Protein AF-A0A9P3LB41-F1 (afdb_monomer)

Mean predicted aligned error: 8.13 Å

Sequence (83 aa):
MALASDRAVADNTRFITSTWLATIALITYDYLLTFSDEVHYIWARGSKPTKIIFAVCRYSTIVTLIMTMSVCDLGLARIESAR

Organism: NCBI:txid48140

pLDDT: mean 82.13, std 6.29, range [61.22, 91.5]

InterPro domains:
  IPR045340 Domain of unknown function DUF6533 [PF20151] (21-63)

Foldseek 3Di:
DVVVVVVVVVVVVVVVVVVLVVVVVVLVVVCVVCVVVCCVPVVPPDDDVVSVVVCCVSVVVVVVSVVVVVVVVVVVVVVVVVD

Radius of gyration: 19.37 Å; Cα contacts (8 Å, |Δi|>4): 6; chains: 1; bounding box: 42×24×52 Å

Solvent-accessible surface area (backbone atoms only — not comparable to full-atom values): 4714 Å² total; per-residue (Å²): 114,69,73,60,55,55,50,55,52,52,53,50,50,52,52,53,53,53,53,50,53,51,50,50,52,53,52,52,49,54,49,62,67,47,43,62,55,40,49,59,64,60,64,70,44,80,97,51,72,66,56,55,56,49,48,49,62,58,52,45,57,56,52,51,52,53,48,52,51,53,49,52,55,50,51,51,56,53,53,61,74,74,109

Secondary structure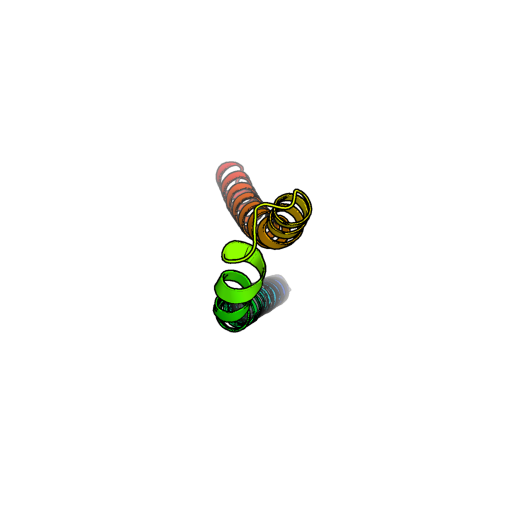 (DSSP, 8-state):
-HHHHHHHHHHHHHHHHHHHHHHHHHHHHHHHHHHHHHIIIIISS---THHHHHHHHHHHHHHHHHHHHHHHHHHHHHHHTT-

Structure (mmCIF, N/CA/C/O backbone):
data_AF-A0A9P3LB41-F1
#
_entry.id   AF-A0A9P3LB41-F1
#
loop_
_atom_site.group_PDB
_atom_site.id
_atom_site.type_symbol
_atom_site.label_atom_id
_atom_site.label_alt_id
_atom_site.label_comp_id
_atom_site.label_asym_id
_atom_site.label_entity_id
_atom_site.label_seq_id
_atom_site.pdbx_PDB_ins_code
_atom_site.Cartn_x
_atom_site.Cartn_y
_atom_site.Cartn_z
_atom_site.occupancy
_atom_site.B_iso_or_equiv
_atom_site.auth_seq_id
_atom_site.auth_comp_id
_atom_site.auth_asym_id
_atom_site.auth_atom_id
_atom_site.pdbx_PDB_model_num
ATOM 1 N N . MET A 1 1 ? 23.087 -7.767 -31.250 1.00 69.25 1 MET A N 1
ATOM 2 C CA . MET A 1 1 ? 23.351 -7.550 -29.810 1.00 69.25 1 MET A CA 1
ATOM 3 C C . MET A 1 1 ? 22.369 -6.547 -29.197 1.00 69.25 1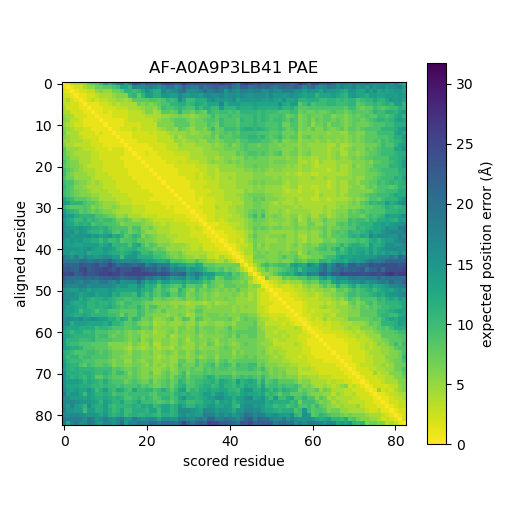 MET A C 1
ATOM 5 O O . MET A 1 1 ? 21.715 -6.919 -28.237 1.00 69.25 1 MET A O 1
ATOM 9 N N . ALA A 1 2 ? 22.158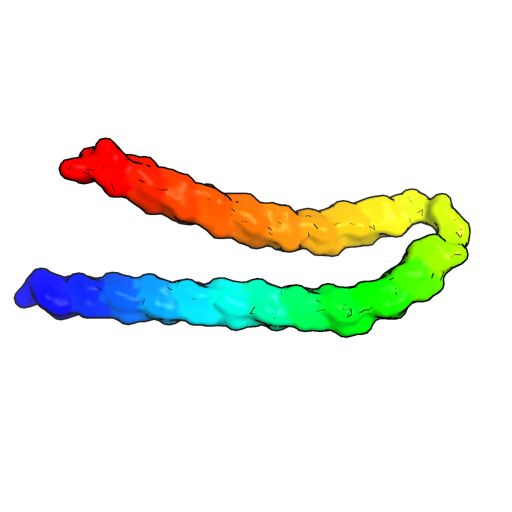 -5.362 -29.794 1.00 77.00 2 ALA A N 1
ATOM 10 C CA . ALA A 1 2 ? 21.177 -4.363 -29.323 1.00 77.00 2 ALA A CA 1
ATOM 11 C C . ALA A 1 2 ? 19.733 -4.901 -29.169 1.00 77.00 2 ALA A C 1
ATOM 13 O O . ALA A 1 2 ? 19.158 -4.805 -28.094 1.00 77.00 2 ALA A O 1
ATOM 14 N N . LEU A 1 3 ? 19.212 -5.619 -30.174 1.00 82.56 3 LEU A N 1
ATOM 15 C CA . LEU A 1 3 ? 17.851 -6.188 -30.133 1.00 82.56 3 LEU A CA 1
ATOM 16 C C . LEU A 1 3 ? 17.591 -7.188 -28.991 1.00 82.56 3 LEU A C 1
ATOM 18 O O . LEU A 1 3 ? 16.445 -7.385 -28.604 1.00 82.56 3 LEU A O 1
ATOM 22 N N . ALA A 1 4 ? 18.624 -7.867 -28.483 1.00 86.81 4 ALA A N 1
ATOM 23 C CA . ALA A 1 4 ? 18.472 -8.782 -27.349 1.00 86.81 4 ALA A CA 1
ATOM 24 C C . ALA A 1 4 ? 18.401 -8.012 -26.020 1.00 86.81 4 ALA A C 1
ATOM 26 O O . ALA A 1 4 ? 17.635 -8.386 -25.137 1.00 86.81 4 ALA A O 1
ATOM 27 N N . SER A 1 5 ? 19.152 -6.910 -25.920 1.00 87.06 5 SER A N 1
ATOM 28 C CA . SER A 1 5 ? 19.110 -5.992 -24.780 1.00 87.06 5 SER A CA 1
ATOM 29 C C . SER A 1 5 ? 17.741 -5.323 -24.653 1.00 87.06 5 SER A C 1
ATOM 31 O O . SER A 1 5 ? 17.172 -5.308 -23.567 1.00 87.06 5 SER A O 1
ATOM 33 N N . ASP A 1 6 ? 17.174 -4.836 -25.761 1.00 86.25 6 ASP A N 1
ATOM 34 C CA . ASP A 1 6 ? 15.875 -4.145 -25.746 1.00 86.25 6 ASP A CA 1
ATOM 35 C C . ASP A 1 6 ? 14.728 -5.055 -25.281 1.00 86.25 6 ASP A C 1
ATOM 37 O O . ASP A 1 6 ? 13.844 -4.634 -24.536 1.00 86.25 6 ASP A O 1
ATOM 41 N N . ARG A 1 7 ? 14.763 -6.335 -25.674 1.00 87.12 7 ARG A N 1
ATOM 42 C CA . ARG A 1 7 ? 13.764 -7.333 -25.257 1.00 87.12 7 ARG A CA 1
ATOM 43 C C . ARG A 1 7 ? 13.849 -7.637 -23.767 1.00 87.12 7 ARG A C 1
ATOM 45 O O . ARG A 1 7 ? 12.824 -7.637 -23.097 1.00 87.12 7 ARG A O 1
ATOM 52 N N . ALA A 1 8 ? 15.062 -7.821 -23.245 1.00 87.12 8 ALA A N 1
ATOM 53 C CA . ALA A 1 8 ? 15.271 -8.072 -21.821 1.00 87.12 8 ALA A CA 1
ATOM 54 C C . ALA A 1 8 ? 14.758 -6.911 -20.951 1.00 87.12 8 ALA A C 1
ATOM 56 O O . ALA A 1 8 ? 14.157 -7.138 -19.902 1.00 87.12 8 ALA A O 1
ATOM 57 N N . VAL A 1 9 ? 14.943 -5.668 -21.411 1.00 86.50 9 VAL A N 1
ATOM 58 C CA . VAL A 1 9 ? 14.395 -4.482 -20.739 1.00 86.50 9 VAL A CA 1
ATOM 59 C C . VAL A 1 9 ? 12.864 -4.493 -20.776 1.00 86.50 9 VAL A C 1
ATOM 61 O O . VAL A 1 9 ? 12.237 -4.315 -19.734 1.00 86.50 9 VAL A O 1
ATOM 64 N N . ALA A 1 10 ? 12.256 -4.761 -21.936 1.00 85.69 10 ALA A N 1
ATOM 65 C CA . ALA A 1 10 ? 10.799 -4.798 -22.077 1.00 85.69 10 ALA A CA 1
ATOM 66 C C . ALA A 1 10 ? 10.137 -5.889 -21.214 1.00 85.69 10 ALA A C 1
ATOM 68 O O . ALA A 1 10 ? 9.096 -5.638 -20.599 1.00 85.69 10 ALA A O 1
ATOM 69 N N . ASP A 1 11 ? 10.740 -7.076 -21.133 1.00 88.88 11 ASP A N 1
ATOM 70 C CA . ASP A 1 11 ? 10.241 -8.181 -20.308 1.00 88.88 11 ASP A CA 1
ATOM 71 C C . ASP A 1 11 ? 10.323 -7.848 -18.816 1.00 88.88 11 ASP A C 1
ATOM 73 O O . ASP A 1 11 ? 9.361 -8.064 -18.074 1.00 88.88 11 ASP A O 1
ATOM 77 N N . ASN A 1 12 ? 11.429 -7.235 -18.385 1.00 87.31 12 ASN A N 1
ATOM 78 C CA . ASN A 1 12 ? 11.594 -6.781 -17.008 1.00 87.31 12 ASN A CA 1
ATOM 79 C C . ASN A 1 12 ? 10.542 -5.725 -16.630 1.00 87.31 12 ASN A C 1
ATOM 81 O O . ASN A 1 12 ? 9.914 -5.824 -15.577 1.00 87.31 12 ASN A O 1
ATOM 85 N N . THR A 1 13 ? 10.283 -4.749 -17.506 1.00 85.31 13 THR A N 1
ATOM 86 C CA . THR A 1 13 ? 9.248 -3.733 -17.267 1.00 85.31 13 THR A CA 1
ATOM 87 C C . THR A 1 13 ? 7.865 -4.364 -17.130 1.00 85.31 13 THR A C 1
ATOM 89 O O . THR A 1 13 ? 7.151 -4.059 -16.179 1.00 85.31 13 THR A O 1
ATOM 92 N N . ARG A 1 14 ? 7.499 -5.296 -18.020 1.00 86.19 14 ARG A N 1
ATOM 93 C CA . ARG A 1 14 ? 6.207 -6.003 -17.956 1.00 86.19 14 ARG A CA 1
ATOM 94 C C . ARG A 1 14 ? 6.041 -6.776 -16.654 1.00 86.19 14 ARG A C 1
ATOM 96 O O . ARG A 1 14 ? 4.981 -6.709 -16.028 1.00 86.19 14 ARG A O 1
ATOM 103 N N . PHE A 1 15 ? 7.088 -7.482 -16.236 1.00 88.94 15 PHE A N 1
ATOM 104 C CA . PHE A 1 15 ? 7.086 -8.232 -14.988 1.00 88.94 15 PHE A CA 1
ATOM 105 C C . PHE A 1 15 ? 6.863 -7.309 -13.785 1.00 88.94 15 PHE A C 1
ATOM 107 O O . PHE A 1 15 ? 5.969 -7.555 -12.970 1.00 88.94 15 PHE A O 1
ATOM 114 N N . ILE A 1 16 ? 7.601 -6.198 -13.726 1.00 86.75 16 ILE A N 1
ATOM 115 C CA . ILE A 1 16 ? 7.477 -5.193 -12.668 1.00 86.75 16 ILE A CA 1
ATOM 116 C C . ILE A 1 16 ? 6.048 -4.639 -12.623 1.00 86.75 16 ILE A C 1
ATOM 118 O O . ILE A 1 16 ? 5.413 -4.694 -11.571 1.00 86.75 16 ILE A O 1
ATOM 122 N N . THR A 1 17 ? 5.493 -4.181 -13.750 1.00 85.25 17 THR A N 1
ATOM 123 C CA . THR A 1 17 ? 4.134 -3.612 -13.790 1.00 85.25 17 THR A CA 1
ATOM 124 C C . THR A 1 17 ? 3.072 -4.622 -13.353 1.00 85.25 17 THR A C 1
ATOM 126 O O . THR A 1 17 ? 2.189 -4.279 -12.569 1.00 85.25 17 THR A O 1
ATOM 129 N N . SER A 1 18 ? 3.169 -5.878 -13.800 1.00 88.75 18 SER A N 1
ATOM 130 C CA . SER A 1 18 ? 2.218 -6.926 -13.398 1.00 88.75 18 SER A CA 1
ATOM 131 C C . SER A 1 18 ? 2.275 -7.226 -11.896 1.00 88.75 18 SER A C 1
ATOM 133 O O . SER A 1 18 ? 1.234 -7.366 -11.253 1.00 88.75 18 SER A O 1
ATOM 135 N N . THR A 1 19 ? 3.479 -7.233 -11.318 1.00 89.12 19 THR A N 1
ATOM 136 C CA . THR A 1 19 ? 3.697 -7.447 -9.882 1.00 89.12 19 THR A CA 1
ATOM 137 C C . THR A 1 19 ? 3.109 -6.299 -9.060 1.00 89.12 19 THR A C 1
ATOM 139 O O . THR A 1 19 ? 2.463 -6.533 -8.036 1.00 89.12 19 THR A O 1
ATOM 142 N N . TRP A 1 20 ? 3.266 -5.056 -9.523 1.00 85.19 20 TRP A N 1
ATOM 143 C CA . TRP A 1 20 ? 2.677 -3.883 -8.874 1.00 85.19 20 TRP A CA 1
ATOM 144 C C . TRP A 1 20 ? 1.152 -3.902 -8.902 1.00 85.19 20 TRP A C 1
ATOM 146 O O . TRP A 1 20 ? 0.528 -3.695 -7.863 1.00 85.19 20 TRP A O 1
ATOM 156 N N . LEU A 1 21 ? 0.548 -4.208 -10.053 1.00 87.3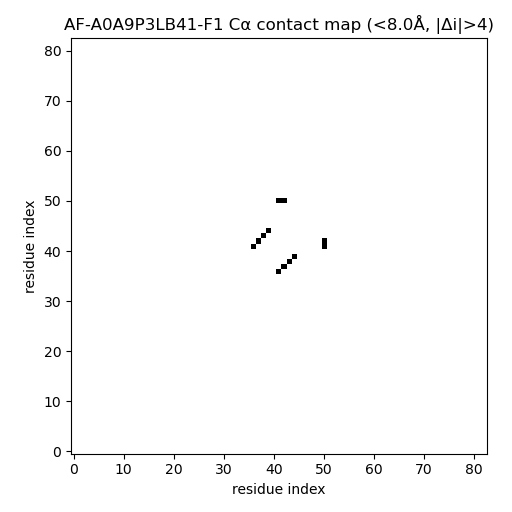1 21 LEU A N 1
ATOM 157 C CA . LEU A 1 21 ? -0.907 -4.322 -10.176 1.00 87.31 21 LEU A CA 1
ATOM 158 C C . LEU A 1 21 ? -1.466 -5.414 -9.259 1.00 87.31 21 LEU A C 1
ATOM 160 O O . LEU A 1 21 ? -2.460 -5.183 -8.571 1.00 87.31 21 LEU A O 1
ATOM 164 N N . ALA A 1 22 ? -0.800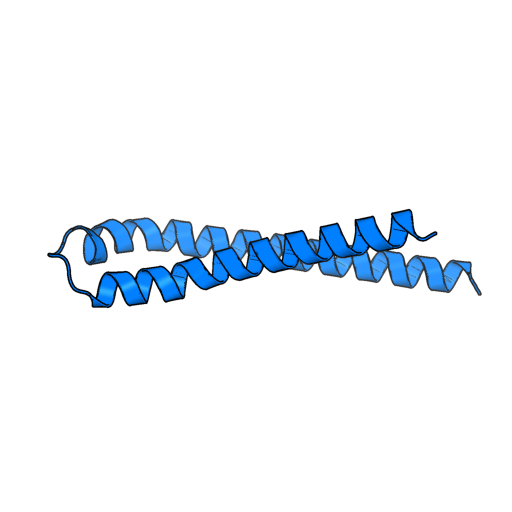 -6.570 -9.194 1.00 91.50 22 ALA A N 1
ATOM 165 C CA . ALA A 1 22 ? -1.176 -7.645 -8.281 1.00 91.50 22 ALA A CA 1
ATOM 166 C C . ALA A 1 22 ? -1.070 -7.206 -6.812 1.00 91.50 22 ALA A C 1
ATOM 168 O O . ALA A 1 22 ? -1.989 -7.446 -6.033 1.00 91.50 22 ALA A O 1
ATOM 169 N N . THR A 1 23 ? 0.007 -6.50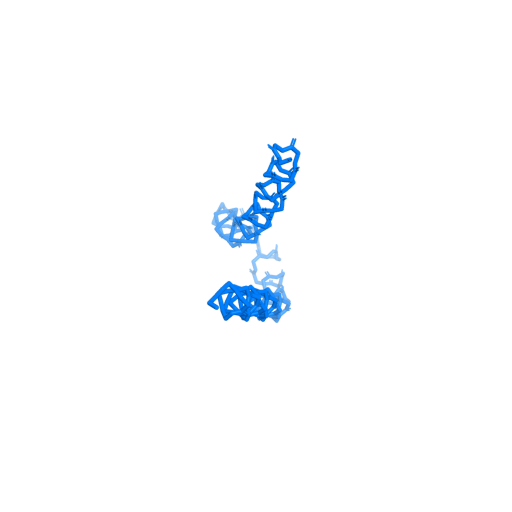7 -6.446 1.00 89.06 23 THR A N 1
ATOM 170 C CA . THR A 1 23 ? 0.212 -5.983 -5.086 1.00 89.06 23 THR A CA 1
ATOM 171 C C . THR A 1 23 ? -0.886 -4.994 -4.696 1.00 89.06 23 THR A C 1
ATOM 173 O O . THR A 1 23 ? -1.459 -5.113 -3.615 1.00 89.06 23 THR A O 1
ATOM 176 N N . ILE A 1 24 ? -1.230 -4.053 -5.582 1.00 87.19 24 ILE A N 1
ATOM 177 C CA . ILE A 1 24 ? -2.302 -3.076 -5.347 1.00 87.19 24 ILE A CA 1
ATOM 178 C C . ILE A 1 24 ? -3.642 -3.791 -5.180 1.00 87.19 24 ILE A C 1
ATOM 180 O O . ILE A 1 24 ? -4.342 -3.533 -4.206 1.00 87.19 24 ILE A O 1
ATOM 184 N N . ALA A 1 25 ? -3.979 -4.716 -6.082 1.00 89.19 25 ALA A N 1
ATOM 185 C CA . ALA A 1 25 ? -5.236 -5.454 -6.020 1.00 89.19 25 ALA A CA 1
ATOM 186 C C . ALA A 1 25 ? -5.377 -6.246 -4.710 1.00 89.19 25 ALA A C 1
ATOM 188 O O . ALA A 1 25 ? -6.437 -6.226 -4.087 1.00 89.19 25 ALA A O 1
ATOM 189 N N . LEU A 1 26 ? -4.301 -6.903 -4.272 1.00 90.12 26 LEU A N 1
ATOM 190 C CA . LEU A 1 26 ? -4.283 -7.720 -3.060 1.00 90.12 26 LEU A CA 1
ATOM 191 C C . LEU A 1 26 ? -4.410 -6.854 -1.801 1.00 90.12 26 LEU A C 1
ATOM 193 O O . LEU A 1 26 ? -5.204 -7.172 -0.918 1.00 90.12 26 LEU A O 1
ATOM 197 N N . ILE A 1 27 ? -3.713 -5.715 -1.760 1.00 87.88 27 ILE A N 1
ATOM 198 C CA . ILE A 1 27 ? -3.855 -4.727 -0.685 1.00 87.88 27 ILE A CA 1
ATOM 199 C C . ILE A 1 27 ? -5.280 -4.169 -0.670 1.00 87.88 27 ILE A C 1
ATOM 201 O O . ILE A 1 27 ? -5.931 -4.201 0.365 1.00 87.88 27 ILE A O 1
ATOM 205 N N . THR A 1 28 ? -5.819 -3.701 -1.797 1.00 86.38 28 THR A N 1
ATOM 206 C CA . THR A 1 28 ? -7.192 -3.174 -1.846 1.00 86.38 28 THR A CA 1
ATOM 207 C C . THR A 1 28 ? -8.212 -4.212 -1.384 1.00 86.38 28 THR A C 1
ATOM 209 O O . THR A 1 28 ? -9.117 -3.875 -0.624 1.00 86.38 28 THR A O 1
ATOM 212 N N . TYR A 1 29 ? -8.050 -5.472 -1.786 1.00 89.06 29 TYR A N 1
ATOM 213 C CA . TYR A 1 29 ? -8.915 -6.562 -1.351 1.00 89.06 29 TYR A CA 1
ATOM 214 C C . TYR A 1 29 ? -8.864 -6.780 0.169 1.00 89.06 29 TYR A C 1
ATOM 216 O O . TYR A 1 29 ? -9.911 -6.842 0.813 1.00 89.06 29 TYR A O 1
ATOM 224 N N . ASP A 1 30 ? -7.664 -6.827 0.751 1.00 87.50 30 ASP A N 1
ATOM 225 C CA . ASP A 1 30 ? -7.478 -6.983 2.197 1.00 87.50 30 ASP A CA 1
ATOM 226 C C . ASP A 1 30 ? -8.117 -5.827 2.988 1.00 87.50 30 ASP A C 1
ATOM 228 O O . ASP A 1 30 ? -8.793 -6.041 4.002 1.00 87.50 30 ASP A O 1
ATOM 232 N N . TYR A 1 31 ? -8.004 -4.597 2.473 1.00 83.75 31 TYR A N 1
ATOM 233 C CA . TYR A 1 31 ? -8.669 -3.431 3.055 1.00 83.75 31 TYR A CA 1
ATOM 234 C C . TYR A 1 31 ? -10.183 -3.542 2.975 1.00 83.75 31 TYR A C 1
ATOM 236 O O . TYR A 1 31 ? -10.841 -3.328 3.983 1.00 83.75 31 TYR A O 1
ATOM 244 N N . LEU A 1 32 ? -10.750 -3.895 1.820 1.00 87.25 32 LEU A N 1
ATOM 245 C CA . LEU A 1 32 ? -12.202 -4.016 1.673 1.00 87.25 32 LEU A CA 1
ATOM 246 C C . LEU A 1 32 ? -12.787 -5.070 2.618 1.00 87.25 32 LEU A C 1
ATOM 248 O O . LEU A 1 32 ? -13.846 -4.842 3.202 1.00 87.25 32 LEU A O 1
ATOM 252 N N . LEU A 1 33 ? -12.084 -6.191 2.800 1.00 88.56 33 LEU A N 1
ATOM 253 C CA . LEU A 1 33 ? -12.528 -7.271 3.676 1.00 88.56 33 LEU A CA 1
ATOM 254 C C . LEU A 1 33 ? -12.531 -6.847 5.152 1.00 88.56 33 LEU A C 1
ATOM 256 O O . LEU A 1 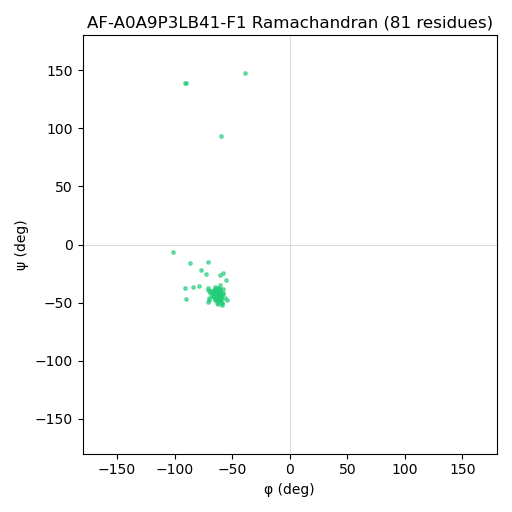33 ? -13.488 -7.105 5.874 1.00 88.56 33 LEU A O 1
ATOM 260 N N . THR A 1 34 ? -11.474 -6.168 5.593 1.00 83.94 34 THR A N 1
ATOM 261 C CA . THR A 1 34 ? -11.306 -5.768 7.000 1.00 83.94 34 THR A CA 1
ATOM 262 C C . THR A 1 34 ? -11.981 -4.437 7.342 1.00 83.94 34 THR A C 1
ATOM 264 O O . THR A 1 34 ? -12.244 -4.172 8.514 1.00 83.94 34 THR A O 1
ATOM 267 N N . PHE A 1 35 ? -12.346 -3.627 6.343 1.00 82.81 35 PHE A N 1
ATOM 268 C CA . PHE A 1 35 ? -12.988 -2.324 6.534 1.00 82.81 35 PHE A CA 1
ATOM 269 C C . PHE A 1 35 ? -14.341 -2.427 7.245 1.00 82.81 35 PHE A C 1
ATOM 271 O O . PHE A 1 35 ? -14.640 -1.610 8.115 1.00 82.81 35 PHE A O 1
ATOM 278 N N . SER A 1 36 ? -15.150 -3.439 6.915 1.00 81.38 36 SER A N 1
ATOM 279 C CA . SER A 1 36 ? -16.455 -3.645 7.563 1.00 81.38 36 SER A CA 1
ATOM 280 C C . SER A 1 36 ? -16.301 -3.855 9.073 1.00 81.38 36 SER A C 1
ATOM 282 O O . SER A 1 36 ? -16.984 -3.213 9.877 1.00 81.38 36 SER A O 1
ATOM 284 N N . ASP A 1 37 ? -15.344 -4.696 9.461 1.00 81.44 37 ASP A N 1
ATOM 285 C CA . ASP A 1 37 ? -15.048 -4.976 10.864 1.00 81.44 37 ASP A CA 1
ATOM 286 C C . ASP A 1 37 ? -14.385 -3.778 11.547 1.00 81.44 37 ASP A C 1
ATOM 288 O O . ASP A 1 37 ? -14.705 -3.458 12.692 1.00 81.44 37 ASP A O 1
ATOM 292 N N . GLU A 1 38 ? -13.517 -3.038 10.856 1.00 82.31 38 GLU A N 1
ATOM 293 C CA . GLU A 1 38 ? -12.955 -1.799 11.390 1.00 82.31 38 GLU A CA 1
ATOM 294 C C . GLU A 1 38 ? -14.037 -0.782 11.732 1.00 82.31 38 GLU A C 1
ATOM 296 O O . GLU A 1 38 ? -14.041 -0.245 12.840 1.00 82.31 38 GLU A O 1
ATOM 301 N N . VAL A 1 39 ? -14.963 -0.503 10.810 1.00 80.88 39 VAL A N 1
ATOM 302 C CA . VAL A 1 39 ? -16.054 0.456 11.034 1.00 80.88 39 VAL A CA 1
ATOM 303 C C . VAL A 1 39 ? -16.880 0.043 12.252 1.00 80.88 39 VAL A C 1
ATOM 305 O O . VAL A 1 39 ? -17.177 0.874 13.116 1.00 80.88 39 VAL A O 1
ATOM 308 N N . HIS A 1 40 ? -17.168 -1.249 12.389 1.00 81.12 40 HIS A N 1
ATOM 309 C CA . HIS A 1 40 ? -17.930 -1.759 13.520 1.00 81.12 40 HIS A CA 1
ATOM 310 C C . HIS A 1 40 ? -17.155 -1.711 14.852 1.00 81.12 40 HIS A C 1
ATOM 312 O O . HIS A 1 40 ? -17.674 -1.219 15.853 1.00 81.12 40 HIS A O 1
ATOM 318 N N . TYR A 1 41 ? -15.903 -2.171 14.894 1.00 77.12 41 TYR A N 1
ATOM 319 C CA . TYR A 1 41 ? -15.153 -2.328 16.147 1.00 77.12 41 TYR A CA 1
ATOM 320 C C . TYR A 1 41 ? -14.330 -1.102 16.542 1.00 77.12 41 TYR A C 1
ATOM 322 O O . TYR A 1 41 ? -14.218 -0.771 17.728 1.00 77.12 41 TYR A O 1
ATOM 330 N N . ILE A 1 42 ? -13.741 -0.428 15.559 1.00 77.31 42 ILE A N 1
ATOM 331 C CA . ILE A 1 42 ? -12.870 0.726 15.762 1.00 77.31 42 ILE A CA 1
ATOM 332 C C . ILE A 1 42 ? -13.705 1.992 15.753 1.00 77.31 42 ILE A C 1
ATOM 334 O O . ILE A 1 42 ? -13.540 2.806 16.654 1.00 77.31 42 ILE A O 1
ATOM 338 N N . TRP A 1 43 ? -14.619 2.190 14.803 1.00 75.19 43 TRP A N 1
ATOM 339 C CA . TRP A 1 43 ? -15.301 3.481 14.672 1.00 75.19 43 TRP A CA 1
ATOM 340 C C . TRP A 1 43 ? -16.516 3.621 15.598 1.00 75.19 43 TRP A C 1
ATOM 342 O O . TRP A 1 43 ? -16.666 4.687 16.196 1.00 75.19 43 TRP A O 1
ATOM 352 N N . ALA A 1 44 ? -17.290 2.556 15.839 1.00 73.44 44 ALA A N 1
ATOM 353 C CA . ALA A 1 44 ? -18.500 2.627 16.671 1.00 73.44 44 ALA A CA 1
ATOM 354 C C . ALA A 1 44 ? -18.248 2.786 18.188 1.00 73.44 44 ALA A C 1
ATOM 356 O O . ALA A 1 44 ? -19.090 3.317 18.910 1.00 73.44 44 ALA A O 1
ATOM 357 N N . ARG A 1 45 ? -17.095 2.347 18.711 1.00 64.19 45 ARG A N 1
ATOM 358 C CA . ARG A 1 45 ? -16.766 2.428 20.151 1.00 64.19 45 ARG A CA 1
ATOM 359 C C . ARG A 1 45 ? -16.046 3.745 20.454 1.00 64.19 45 ARG A C 1
ATOM 361 O O . ARG A 1 45 ? -15.200 4.114 19.667 1.00 64.19 45 ARG A O 1
ATOM 368 N N . GLY A 1 46 ? -16.330 4.456 21.552 1.00 64.38 46 GLY A N 1
ATOM 369 C CA . GLY A 1 46 ? -15.843 5.832 21.831 1.00 64.38 46 GLY A CA 1
ATOM 370 C C . GLY A 1 46 ? -14.390 6.187 21.430 1.00 64.38 46 GLY A C 1
ATOM 371 O O . GLY A 1 46 ? -13.490 5.345 21.436 1.00 64.38 46 GLY A O 1
ATOM 372 N N . SER A 1 47 ? -14.164 7.451 21.053 1.00 62.47 47 SER A N 1
ATOM 373 C CA . SER A 1 47 ? -12.927 7.982 20.449 1.00 62.47 47 SER A CA 1
ATOM 374 C C . SER A 1 47 ? -11.681 7.812 21.326 1.00 62.47 47 SER A C 1
ATOM 376 O O . SER A 1 47 ? -11.363 8.657 22.156 1.00 62.47 47 SER A O 1
ATOM 378 N N . LYS A 1 48 ? -10.947 6.713 21.123 1.00 76.38 48 LYS A N 1
ATOM 379 C CA . LYS A 1 48 ? -9.621 6.489 21.710 1.00 76.38 48 LYS A CA 1
ATOM 380 C C . LYS A 1 48 ? -8.531 7.031 20.773 1.00 76.38 48 LYS A C 1
ATOM 382 O O . LYS A 1 48 ? -8.608 6.767 19.573 1.00 76.38 48 LYS A O 1
ATOM 387 N N . PRO A 1 49 ? -7.475 7.685 21.286 1.00 75.12 49 PRO A N 1
ATOM 388 C CA . PRO A 1 49 ? -6.343 8.152 20.471 1.00 75.12 49 PRO A CA 1
ATOM 389 C C . PRO A 1 49 ? -5.643 7.016 19.707 1.00 75.12 49 PRO A C 1
ATOM 391 O O . PRO A 1 49 ? -5.101 7.228 18.626 1.00 75.12 49 PRO A O 1
ATOM 394 N N . THR A 1 50 ? -5.746 5.779 20.199 1.00 75.88 50 THR A N 1
ATOM 395 C CA . THR A 1 50 ? -5.277 4.566 19.515 1.00 75.88 50 THR A CA 1
ATOM 396 C C . THR A 1 50 ? -5.871 4.398 18.111 1.00 75.88 50 THR A C 1
ATOM 398 O O . THR A 1 50 ? -5.192 3.879 17.233 1.00 75.88 50 THR A O 1
ATOM 401 N N . LYS A 1 51 ? -7.098 4.881 17.859 1.00 75.81 51 LYS A N 1
ATOM 402 C CA . LYS A 1 51 ? -7.720 4.831 16.524 1.00 75.81 51 LYS A CA 1
ATOM 403 C C . LYS A 1 51 ? -6.980 5.689 15.503 1.00 75.81 51 LYS A C 1
ATOM 405 O O . LYS A 1 51 ? -6.881 5.305 14.347 1.00 75.81 51 LYS A O 1
ATOM 410 N N . ILE A 1 52 ? -6.472 6.845 15.935 1.00 79.56 52 ILE A N 1
ATOM 411 C CA . ILE A 1 52 ? -5.750 7.778 15.065 1.00 79.56 52 ILE A CA 1
ATOM 412 C C . ILE A 1 52 ? -4.409 7.161 14.683 1.00 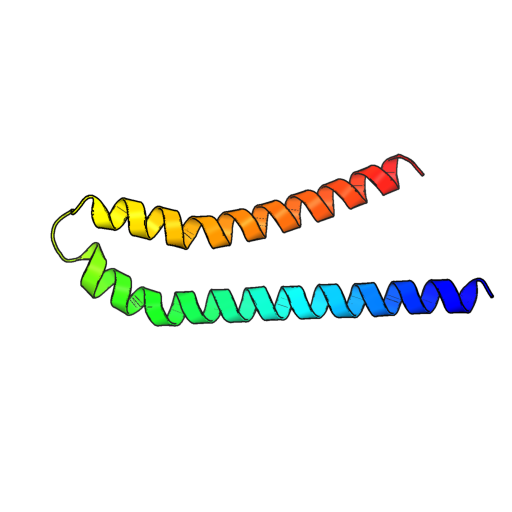79.56 52 ILE A C 1
ATOM 414 O O . ILE A 1 52 ? -4.068 7.132 13.509 1.00 79.56 52 ILE A O 1
ATOM 418 N N . ILE A 1 53 ? -3.689 6.598 15.657 1.00 81.94 53 ILE A N 1
ATOM 419 C CA . ILE A 1 53 ? -2.418 5.904 15.408 1.00 81.94 53 ILE A CA 1
ATOM 420 C C . ILE A 1 53 ? -2.641 4.710 14.472 1.00 81.94 53 ILE A C 1
ATOM 422 O O . ILE A 1 53 ? -1.896 4.541 13.511 1.00 81.94 53 ILE A O 1
ATOM 426 N N . PHE A 1 54 ? -3.703 3.930 14.698 1.00 80.62 54 PHE A N 1
ATOM 427 C CA . PHE A 1 54 ? -4.077 2.816 13.828 1.00 80.62 54 PHE A CA 1
ATOM 428 C C . PHE A 1 54 ? -4.390 3.279 12.399 1.00 80.62 54 PHE A C 1
ATOM 430 O O . PHE A 1 54 ? -3.837 2.731 11.450 1.00 80.62 54 PHE A O 1
ATOM 437 N N . ALA A 1 55 ? -5.215 4.317 12.237 1.00 80.81 55 ALA A N 1
ATOM 438 C CA . ALA A 1 55 ? -5.546 4.872 10.930 1.00 80.81 55 ALA A CA 1
ATOM 439 C C . ALA A 1 55 ? -4.301 5.429 10.225 1.00 80.81 55 ALA A C 1
ATOM 441 O O . ALA A 1 55 ? -4.090 5.150 9.053 1.00 80.81 55 ALA A O 1
ATOM 442 N N . VAL A 1 56 ? -3.431 6.160 10.922 1.00 83.25 56 VAL A N 1
ATOM 443 C CA . VAL A 1 56 ? -2.198 6.691 10.327 1.00 83.25 56 VAL A CA 1
ATOM 444 C C . VAL A 1 56 ? -1.285 5.554 9.880 1.00 83.25 56 VAL A C 1
ATOM 446 O O . VAL A 1 56 ? -0.885 5.541 8.721 1.00 83.25 56 VAL A O 1
ATOM 449 N N . CYS A 1 57 ? -1.009 4.566 10.735 1.00 82.25 57 CYS A N 1
ATOM 450 C CA . CYS A 1 57 ? -0.214 3.399 10.351 1.00 82.25 57 CYS A CA 1
ATOM 451 C C . CYS A 1 57 ? -0.822 2.678 9.146 1.00 82.25 57 CYS A C 1
ATOM 453 O O . CYS A 1 57 ? -0.111 2.405 8.183 1.00 82.25 57 CYS A O 1
ATOM 455 N N . ARG A 1 58 ? -2.136 2.440 9.156 1.00 80.12 58 ARG A N 1
ATOM 456 C CA . ARG A 1 58 ? -2.809 1.697 8.095 1.00 80.12 58 ARG A CA 1
ATOM 457 C C . ARG A 1 58 ? -2.886 2.487 6.784 1.00 80.12 58 ARG A C 1
ATOM 459 O O . ARG A 1 58 ? -2.513 1.976 5.739 1.00 80.12 58 ARG A O 1
ATOM 466 N N . TYR A 1 59 ? -3.328 3.738 6.788 1.00 83.12 59 TYR A N 1
ATOM 467 C CA . TYR A 1 59 ? -3.459 4.522 5.554 1.00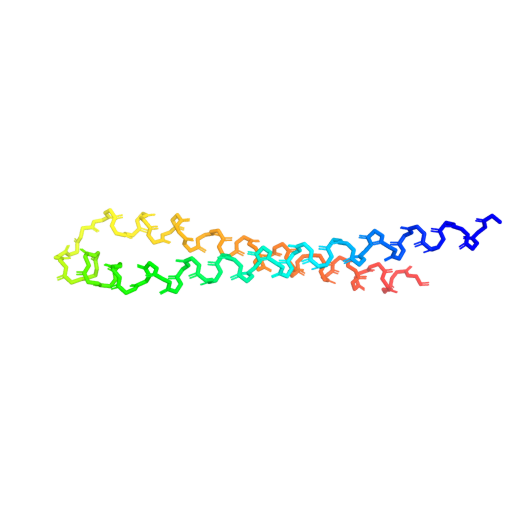 83.12 59 TYR A CA 1
ATOM 468 C C . TYR A 1 59 ? -2.114 5.052 5.037 1.00 83.12 59 TYR A C 1
ATOM 470 O O . TYR A 1 59 ? -1.990 5.289 3.835 1.00 83.12 59 TYR A O 1
ATOM 478 N N . SER A 1 60 ? -1.082 5.164 5.886 1.00 85.19 60 SER A N 1
ATOM 479 C CA . SER A 1 60 ? 0.270 5.542 5.443 1.00 85.19 60 SER A CA 1
ATOM 480 C C . SER A 1 60 ? 0.827 4.595 4.385 1.00 85.19 60 SER A C 1
ATOM 482 O O . SER A 1 60 ? 1.415 5.067 3.420 1.00 85.19 60 SER A O 1
ATOM 484 N N . THR A 1 61 ? 0.571 3.288 4.489 1.00 83.44 61 THR A N 1
ATOM 485 C CA . THR A 1 61 ? 1.035 2.301 3.505 1.00 83.44 61 THR A CA 1
ATOM 486 C C . THR A 1 61 ? 0.439 2.553 2.121 1.00 83.44 61 THR A C 1
ATOM 488 O O . THR A 1 61 ? 1.161 2.504 1.126 1.00 83.44 61 THR A O 1
ATOM 491 N N . ILE A 1 62 ? -0.852 2.897 2.052 1.00 83.56 62 ILE A N 1
ATOM 492 C CA . ILE A 1 62 ? -1.519 3.265 0.793 1.00 83.56 62 ILE A CA 1
ATOM 493 C C . ILE A 1 62 ? -0.927 4.564 0.237 1.00 83.56 62 ILE A C 1
ATOM 495 O O . ILE A 1 62 ? -0.613 4.640 -0.950 1.00 83.56 62 ILE A O 1
ATOM 499 N N . VAL A 1 63 ? -0.732 5.573 1.090 1.00 85.94 63 VAL A N 1
ATOM 500 C CA . VAL A 1 63 ? -0.145 6.859 0.685 1.00 85.94 63 VAL A CA 1
ATOM 501 C C . VAL A 1 63 ? 1.274 6.671 0.148 1.00 85.94 63 VAL A C 1
ATOM 503 O O . VAL A 1 63 ? 1.601 7.225 -0.899 1.00 85.94 63 VAL A O 1
ATOM 506 N N . THR A 1 64 ? 2.104 5.862 0.808 1.00 86.88 64 THR A N 1
ATOM 507 C CA . THR A 1 64 ? 3.454 5.535 0.338 1.00 86.88 64 THR A CA 1
ATOM 508 C C . THR A 1 64 ? 3.413 4.858 -1.029 1.00 86.88 64 THR A C 1
ATOM 510 O O . THR A 1 64 ? 4.167 5.255 -1.909 1.00 86.88 64 THR A O 1
ATOM 513 N N . LEU A 1 65 ? 2.497 3.912 -1.249 1.00 84.94 65 LEU A N 1
ATOM 514 C CA . LEU A 1 65 ? 2.320 3.238 -2.540 1.00 84.94 65 LEU A CA 1
ATOM 515 C C . LEU A 1 65 ? 1.969 4.216 -3.673 1.00 84.94 65 LEU A C 1
ATOM 517 O O . LEU A 1 65 ? 2.597 4.188 -4.731 1.00 84.94 65 LEU A O 1
ATOM 521 N N . ILE A 1 66 ? 1.010 5.117 -3.435 1.00 85.25 66 ILE A N 1
ATOM 522 C CA . ILE A 1 66 ? 0.590 6.138 -4.411 1.00 85.25 66 ILE A CA 1
ATOM 523 C C . ILE A 1 66 ? 1.727 7.128 -4.690 1.00 85.25 66 ILE A C 1
ATOM 525 O O . ILE A 1 66 ? 1.965 7.502 -5.840 1.00 85.25 66 ILE A O 1
ATOM 529 N N . MET A 1 67 ? 2.454 7.535 -3.648 1.00 86.81 67 MET A N 1
ATOM 530 C CA . MET A 1 67 ? 3.602 8.429 -3.779 1.00 86.81 67 MET A CA 1
ATOM 531 C C . MET A 1 67 ? 4.725 7.787 -4.592 1.00 86.81 67 MET A C 1
ATOM 533 O O . MET A 1 67 ? 5.258 8.429 -5.490 1.00 86.81 67 MET A O 1
ATOM 537 N N . THR A 1 68 ? 5.064 6.522 -4.335 1.00 84.50 68 THR A N 1
ATOM 538 C CA . THR A 1 68 ? 6.094 5.810 -5.101 1.00 84.50 68 THR A CA 1
ATOM 539 C C . THR A 1 68 ? 5.707 5.677 -6.572 1.00 84.50 68 THR A C 1
ATOM 541 O O . THR A 1 68 ? 6.548 5.939 -7.427 1.00 84.50 68 THR A O 1
ATOM 544 N N . MET A 1 69 ? 4.442 5.365 -6.876 1.00 80.75 69 MET A N 1
ATOM 545 C CA . MET A 1 69 ? 3.938 5.355 -8.257 1.00 80.75 69 MET A CA 1
ATOM 546 C C . MET A 1 69 ? 4.090 6.731 -8.918 1.00 80.75 69 MET A C 1
ATOM 548 O O . MET A 1 69 ? 4.727 6.849 -9.960 1.00 80.75 69 MET A O 1
ATOM 552 N N . SER A 1 70 ? 3.624 7.788 -8.248 1.00 84.31 70 SER A N 1
ATOM 553 C CA . SER A 1 70 ? 3.692 9.163 -8.764 1.00 84.31 70 SER A CA 1
ATOM 554 C C . SER A 1 70 ? 5.132 9.633 -9.001 1.00 84.31 70 SER A C 1
ATOM 556 O O . SER A 1 70 ? 5.411 10.338 -9.968 1.00 84.31 70 SER A O 1
ATOM 558 N N . VAL A 1 71 ? 6.067 9.242 -8.129 1.00 86.38 71 VAL A N 1
ATOM 559 C CA . VAL A 1 71 ? 7.497 9.554 -8.271 1.00 86.38 71 VAL A CA 1
ATOM 560 C C . VAL A 1 71 ? 8.124 8.764 -9.419 1.00 86.38 71 VAL A C 1
ATOM 562 O O . VAL A 1 71 ? 8.938 9.324 -10.152 1.00 86.38 71 VAL A O 1
ATOM 565 N N . CYS A 1 72 ? 7.749 7.498 -9.608 1.00 81.00 72 CYS A N 1
ATOM 566 C CA . CYS A 1 72 ? 8.194 6.704 -10.752 1.00 81.00 72 CYS A CA 1
ATOM 567 C C . CYS A 1 72 ? 7.709 7.306 -12.078 1.00 81.00 72 CYS A C 1
ATOM 569 O O . CYS A 1 72 ? 8.523 7.487 -12.985 1.00 81.00 72 CYS A O 1
ATOM 571 N N . ASP A 1 73 ? 6.434 7.690 -12.168 1.00 81.62 73 ASP A N 1
ATOM 572 C CA . ASP A 1 73 ? 5.862 8.325 -13.361 1.00 81.62 73 ASP A CA 1
ATOM 573 C C . ASP A 1 73 ? 6.508 9.689 -13.641 1.00 81.62 73 ASP A C 1
ATOM 575 O O . ASP A 1 73 ? 6.881 9.996 -14.776 1.00 81.62 73 ASP A O 1
ATOM 579 N N . LEU A 1 74 ? 6.730 10.494 -12.596 1.00 83.00 74 LEU A N 1
ATOM 580 C CA . LEU A 1 74 ? 7.410 11.782 -12.719 1.00 83.00 74 LEU A CA 1
ATOM 581 C C . LEU A 1 74 ? 8.880 11.615 -13.132 1.00 83.00 74 LEU A C 1
ATOM 583 O O . LEU A 1 74 ? 9.386 12.394 -13.937 1.00 83.00 74 LEU A O 1
ATOM 587 N N . GLY A 1 75 ? 9.572 10.605 -12.602 1.00 79.44 75 GLY A N 1
ATOM 588 C CA . GLY A 1 75 ? 10.944 10.274 -12.978 1.00 79.44 75 GLY A CA 1
ATOM 589 C C . GLY A 1 75 ? 11.060 9.891 -14.454 1.00 79.44 75 GLY A C 1
ATOM 590 O O . GLY A 1 75 ? 11.954 10.382 -15.142 1.00 79.44 75 GLY A O 1
ATOM 591 N N . LEU A 1 76 ? 10.122 9.088 -14.961 1.00 74.75 76 LEU A N 1
ATOM 592 C CA . LEU A 1 76 ? 10.049 8.726 -16.378 1.00 74.75 76 LEU A CA 1
ATOM 593 C C . LEU A 1 76 ? 9.785 9.951 -17.266 1.00 74.75 76 LEU A C 1
ATOM 595 O O . LEU A 1 76 ? 10.531 10.175 -18.219 1.00 74.75 76 LEU A O 1
ATOM 599 N N . ALA A 1 77 ? 8.816 10.797 -16.901 1.00 77.56 77 ALA A N 1
ATOM 600 C CA . ALA A 1 77 ? 8.507 12.025 -17.638 1.00 77.56 77 ALA A CA 1
ATOM 601 C C . ALA A 1 77 ? 9.699 13.003 -17.694 1.00 77.56 77 ALA A C 1
ATOM 603 O O . ALA A 1 77 ? 9.921 13.691 -18.692 1.00 77.56 77 ALA A O 1
ATOM 604 N N . ARG A 1 78 ? 10.509 13.055 -16.629 1.00 79.94 78 ARG A N 1
ATOM 605 C CA . ARG A 1 78 ? 11.736 13.864 -16.582 1.00 79.94 78 ARG A CA 1
ATOM 606 C C . ARG A 1 78 ? 12.834 13.337 -17.503 1.00 79.94 78 ARG A C 1
ATOM 608 O O . ARG A 1 78 ? 13.523 14.146 -18.116 1.00 79.94 78 ARG A O 1
ATOM 615 N N . ILE A 1 79 ? 13.005 12.018 -17.589 1.00 76.50 79 ILE A N 1
ATOM 616 C CA . ILE A 1 79 ? 14.000 11.390 -18.472 1.00 76.50 79 ILE A CA 1
ATOM 617 C C . ILE A 1 79 ? 13.620 11.604 -19.940 1.00 76.50 79 ILE A C 1
ATOM 619 O O . ILE A 1 79 ? 14.490 11.902 -20.754 1.00 76.50 79 ILE A O 1
ATOM 623 N N . GLU A 1 80 ? 12.332 11.506 -20.270 1.00 77.88 80 GLU A N 1
ATOM 624 C CA . GLU A 1 80 ? 11.830 11.741 -21.626 1.00 77.88 80 GLU A CA 1
ATOM 625 C C . GLU A 1 80 ? 12.022 13.195 -22.076 1.00 77.88 80 GLU A C 1
ATOM 627 O O . GLU A 1 80 ? 12.430 13.430 -23.203 1.00 77.88 80 GLU A O 1
ATOM 632 N N . SER A 1 81 ? 11.842 14.172 -21.180 1.00 76.62 81 SER A N 1
ATOM 633 C CA . SER A 1 81 ? 12.097 15.590 -21.482 1.00 76.62 81 SER A CA 1
ATOM 634 C C . SER A 1 81 ? 13.585 15.951 -21.631 1.00 76.62 81 SER A C 1
ATOM 636 O O . SER A 1 81 ? 13.886 17.060 -22.075 1.00 76.62 81 SER A O 1
ATOM 638 N N . ALA A 1 82 ? 14.503 15.086 -21.189 1.00 74.69 82 ALA A N 1
ATOM 639 C CA . ALA A 1 82 ? 15.950 15.312 -21.239 1.00 74.69 82 ALA A CA 1
ATOM 640 C C . ALA A 1 82 ? 16.647 14.571 -22.397 1.00 74.69 82 ALA A C 1
ATOM 642 O O . ALA A 1 82 ? 17.849 14.758 -22.596 1.00 74.69 82 ALA A O 1
ATOM 643 N N . ARG A 1 83 ? 15.912 13.723 -23.125 1.00 61.22 83 ARG A N 1
ATOM 644 C CA . ARG A 1 83 ? 16.351 13.028 -24.339 1.00 61.22 83 ARG A CA 1
ATOM 645 C C . ARG A 1 83 ? 15.920 13.817 -25.574 1.00 61.22 83 ARG A C 1
ATOM 647 O O . ARG A 1 83 ? 16.708 13.802 -26.543 1.00 61.22 83 ARG A O 1
#